Protein AF-A0A960K4B9-F1 (afdb_monomer_lite)

pLDDT: mean 94.32, std 4.75, range [76.25, 98.62]

Foldseek 3Di:
DDFDPVLCVVLVVLQVVLVVCVVVVVNVSSVVSNVSSVVSRVVRDDDDDDDDDDPPDDDDPDDDDDPDDDDDDDD

Sequence (75 aa):
MRFAKEAWPFVLPFLLLAVGLGWFRLWPWAVAAALLALALLLFFRDPARRFEGDPEAVLAPADGVVLSVDPVEDP

Radius of gyration: 19.55 Å; chains: 1; bounding box: 40×33×50 Å

Structure (mmCIF, N/CA/C/O backbone):
data_AF-A0A960K4B9-F1
#
_entry.id   AF-A0A960K4B9-F1
#
loop_
_atom_site.group_PDB
_atom_site.id
_atom_site.type_symbol
_atom_site.label_atom_id
_atom_site.label_alt_id
_atom_site.label_comp_id
_atom_site.label_asym_id
_atom_site.label_entity_id
_atom_site.label_seq_id
_atom_site.pdbx_PDB_ins_code
_atom_site.Cartn_x
_atom_site.Cartn_y
_atom_site.Cartn_z
_atom_site.occupancy
_atom_site.B_iso_or_equiv
_atom_site.auth_seq_id
_atom_site.auth_comp_id
_atom_site.auth_asym_id
_atom_site.auth_atom_id
_atom_site.pdbx_PDB_model_num
ATOM 1 N N . MET A 1 1 ? -7.156 -14.102 -3.758 1.00 76.25 1 MET A N 1
ATOM 2 C CA . MET A 1 1 ? -6.715 -12.757 -3.331 1.00 76.25 1 MET A CA 1
ATOM 3 C C . MET A 1 1 ? -7.395 -11.746 -4.230 1.00 76.25 1 MET A C 1
ATOM 5 O O . MET A 1 1 ? -7.403 -11.966 -5.437 1.00 76.25 1 MET A O 1
ATOM 9 N N . ARG A 1 2 ? -8.039 -10.730 -3.656 1.00 89.44 2 ARG A N 1
ATOM 10 C CA . ARG A 1 2 ? -8.623 -9.610 -4.406 1.00 89.44 2 ARG A CA 1
ATOM 11 C C . ARG A 1 2 ? -7.711 -8.392 -4.241 1.00 89.44 2 ARG A C 1
ATOM 13 O O . ARG A 1 2 ? -6.867 -8.382 -3.348 1.00 89.44 2 ARG A O 1
ATOM 20 N N . PHE A 1 3 ? -7.853 -7.409 -5.120 1.00 92.62 3 PHE A N 1
ATOM 21 C CA . PHE A 1 3 ? -7.144 -6.133 -5.038 1.00 92.62 3 PHE A CA 1
ATOM 22 C C . PHE A 1 3 ? -8.170 -5.006 -5.021 1.00 92.62 3 PHE A C 1
ATOM 24 O O . PHE A 1 3 ? -9.173 -5.083 -5.739 1.00 92.62 3 PHE A O 1
ATOM 31 N N . ALA A 1 4 ? -7.912 -3.990 -4.202 1.00 93.06 4 ALA A N 1
ATOM 32 C CA . ALA A 1 4 ? -8.746 -2.802 -4.109 1.00 93.06 4 ALA A CA 1
ATOM 33 C C . ALA A 1 4 ? -8.787 -2.084 -5.471 1.00 93.06 4 ALA A C 1
ATOM 35 O O . ALA A 1 4 ? -7.769 -1.988 -6.165 1.00 93.06 4 ALA A O 1
ATOM 36 N N . LYS A 1 5 ? -9.954 -1.578 -5.885 1.00 93.31 5 LYS A N 1
ATOM 37 C CA . LYS A 1 5 ? -10.081 -0.860 -7.173 1.00 93.31 5 LYS A CA 1
ATOM 38 C C . LYS A 1 5 ? -9.299 0.456 -7.147 1.00 93.31 5 LYS A C 1
ATOM 40 O O . LYS A 1 5 ? -8.814 0.926 -8.173 1.00 93.31 5 LYS A O 1
ATOM 45 N N . GLU A 1 6 ? -9.126 0.991 -5.953 1.00 95.19 6 GLU A N 1
ATOM 46 C CA . GLU A 1 6 ? -8.388 2.191 -5.596 1.00 95.19 6 GLU A CA 1
ATOM 47 C C . GLU A 1 6 ? -6.879 2.030 -5.838 1.00 95.19 6 GLU A C 1
ATOM 49 O O . GLU A 1 6 ? -6.165 3.025 -5.883 1.00 95.19 6 GLU A O 1
ATOM 54 N N . ALA A 1 7 ? -6.388 0.802 -6.056 1.00 96.12 7 ALA A N 1
ATOM 55 C CA . ALA A 1 7 ? -4.989 0.536 -6.384 1.00 96.12 7 ALA A CA 1
ATOM 56 C C . ALA A 1 7 ? -4.590 1.064 -7.770 1.00 96.12 7 ALA A C 1
ATOM 58 O O . ALA A 1 7 ? -3.445 1.465 -7.979 1.00 96.12 7 ALA A O 1
ATOM 59 N N . TRP A 1 8 ? -5.509 1.039 -8.742 1.00 96.31 8 TRP A N 1
ATOM 60 C CA . TRP A 1 8 ? -5.183 1.261 -10.156 1.00 96.31 8 TRP A CA 1
ATOM 61 C C . TRP A 1 8 ? -4.575 2.636 -10.466 1.00 96.31 8 TRP A C 1
ATOM 63 O O . TRP A 1 8 ? -3.585 2.658 -11.201 1.00 96.31 8 TRP A O 1
ATOM 73 N N . PRO A 1 9 ? -5.063 3.758 -9.897 1.00 97.81 9 PRO A N 1
ATOM 74 C CA . PRO A 1 9 ? -4.414 5.060 -10.047 1.00 97.81 9 PRO A CA 1
ATOM 75 C C . PRO A 1 9 ? -2.949 5.081 -9.589 1.00 97.81 9 PRO A C 1
ATOM 77 O O . PRO A 1 9 ? -2.154 5.833 -10.146 1.00 97.81 9 PRO A O 1
ATOM 80 N N . PHE A 1 10 ? -2.575 4.241 -8.617 1.00 96.81 10 PHE A N 1
ATOM 81 C CA . PHE A 1 10 ? -1.205 4.152 -8.106 1.00 96.81 10 PHE A CA 1
ATOM 82 C C . PHE A 1 10 ? -0.358 3.140 -8.880 1.00 96.81 10 PHE A C 1
ATOM 84 O O . PHE A 1 10 ? 0.814 3.393 -9.123 1.00 96.81 10 PHE A O 1
ATOM 91 N N . VAL A 1 11 ? -0.926 2.007 -9.298 1.00 98.06 11 VAL A N 1
ATOM 92 C CA . VAL A 1 11 ? -0.187 0.932 -9.985 1.00 98.06 11 VAL A CA 1
ATOM 93 C C . VAL A 1 11 ? 0.056 1.254 -11.463 1.00 98.06 11 VAL A C 1
ATOM 95 O O . VAL A 1 11 ? 1.158 1.031 -11.972 1.00 98.06 11 VAL A O 1
ATOM 98 N N . LEU A 1 12 ? -0.954 1.780 -12.166 1.00 98.06 12 LEU A N 1
ATOM 99 C CA . LEU A 1 12 ? -0.926 1.939 -13.623 1.00 98.06 12 LEU A CA 1
ATOM 100 C C . LEU A 1 12 ? 0.214 2.848 -14.126 1.00 98.06 12 LEU A C 1
ATOM 102 O O . LEU A 1 12 ? 0.873 2.450 -15.088 1.00 98.06 12 LEU A O 1
ATOM 106 N N . PRO A 1 13 ? 0.528 4.000 -13.497 1.00 98.50 13 PRO A N 1
ATOM 107 C CA . PRO A 1 13 ? 1.643 4.843 -13.933 1.00 98.50 13 PRO A CA 1
ATOM 108 C C . PRO A 1 13 ? 2.992 4.116 -13.916 1.00 98.50 13 PRO A C 1
ATOM 110 O O . PRO A 1 13 ? 3.754 4.210 -14.877 1.00 98.50 13 PRO A O 1
ATOM 113 N N . PHE A 1 14 ? 3.277 3.340 -12.865 1.00 98.38 14 PHE A N 1
ATOM 114 C CA . PHE A 1 14 ? 4.527 2.578 -12.761 1.00 98.38 14 PHE A CA 1
ATOM 115 C C . PHE A 1 14 ? 4.567 1.397 -13.724 1.00 98.38 14 PHE A C 1
ATOM 117 O O . PHE A 1 14 ? 5.626 1.081 -14.264 1.00 98.38 14 PHE A O 1
ATOM 124 N N . LEU A 1 15 ? 3.416 0.777 -13.988 1.00 98.25 15 LEU A N 1
ATOM 125 C CA . LEU A 1 15 ? 3.311 -0.297 -14.968 1.00 98.25 15 LEU A CA 1
ATOM 126 C C . LEU A 1 15 ? 3.596 0.223 -16.388 1.00 98.25 15 LEU A C 1
ATOM 128 O O . LEU A 1 15 ? 4.398 -0.364 -17.113 1.00 98.25 15 LEU A O 1
ATOM 132 N N . LEU A 1 16 ? 3.004 1.364 -16.759 1.00 98.56 16 LEU A N 1
ATOM 133 C CA . LEU A 1 16 ? 3.264 2.036 -18.036 1.00 98.56 16 LEU A CA 1
ATOM 134 C C . LEU A 1 16 ? 4.723 2.496 -18.148 1.00 98.56 16 LEU A C 1
ATOM 136 O O . LEU A 1 16 ? 5.348 2.308 -19.193 1.00 98.56 16 LEU A O 1
ATOM 140 N N . LEU A 1 17 ? 5.288 3.038 -17.067 1.00 98.56 17 LEU A N 1
ATOM 141 C CA . LEU A 1 17 ? 6.695 3.428 -17.005 1.00 98.56 17 LEU A CA 1
ATOM 142 C C . LEU A 1 17 ? 7.625 2.226 -17.217 1.00 98.56 17 LEU A C 1
ATOM 144 O O . LEU A 1 17 ? 8.570 2.321 -17.997 1.00 98.56 17 LEU A O 1
ATOM 148 N N . ALA A 1 18 ? 7.347 1.088 -16.578 1.00 98.44 18 ALA A N 1
ATOM 149 C CA . ALA A 1 18 ? 8.136 -0.129 -16.741 1.00 98.44 18 ALA A CA 1
ATOM 150 C C . ALA A 1 18 ? 8.139 -0.617 -18.199 1.00 98.44 18 ALA A C 1
ATOM 152 O O . ALA A 1 18 ? 9.202 -0.921 -18.746 1.00 98.44 18 ALA A O 1
ATOM 153 N N . VAL A 1 19 ? 6.970 -0.627 -18.851 1.00 98.38 19 VAL A N 1
ATOM 154 C CA . VAL A 1 19 ? 6.838 -0.983 -20.275 1.00 98.38 19 VAL A CA 1
ATOM 155 C C . VAL A 1 19 ? 7.607 0.001 -21.160 1.00 98.38 19 VAL A C 1
ATOM 157 O O . VAL A 1 19 ? 8.370 -0.427 -22.028 1.00 98.38 19 VAL A O 1
ATOM 160 N N . GLY A 1 20 ? 7.466 1.307 -20.914 1.00 98.56 20 GLY A N 1
ATOM 161 C CA . GLY A 1 20 ? 8.180 2.348 -21.656 1.00 98.56 20 GLY A CA 1
ATOM 162 C C . GLY A 1 20 ? 9.700 2.210 -21.539 1.00 98.56 20 GLY A C 1
ATOM 163 O O . GLY A 1 20 ? 10.401 2.184 -22.547 1.00 98.56 20 GLY A O 1
ATOM 164 N N . LEU A 1 21 ? 10.224 2.039 -20.325 1.00 98.44 21 LEU A N 1
ATOM 165 C CA . LEU A 1 21 ? 11.659 1.844 -20.089 1.00 98.44 21 LEU A CA 1
ATOM 166 C C . LEU A 1 21 ? 12.183 0.553 -20.734 1.00 98.44 21 LEU A C 1
ATOM 168 O O . LEU A 1 21 ? 13.278 0.550 -21.303 1.00 98.44 21 LEU A O 1
ATOM 172 N N . GLY A 1 22 ? 11.393 -0.525 -20.696 1.00 98.12 22 GLY A N 1
ATOM 173 C CA . GLY A 1 22 ? 11.717 -1.785 -21.367 1.00 98.12 22 GLY A CA 1
ATOM 174 C C . GLY A 1 22 ? 11.827 -1.624 -22.885 1.00 98.12 22 GLY A C 1
ATOM 175 O O . GLY A 1 22 ? 12.771 -2.134 -23.492 1.00 98.12 22 GLY A O 1
ATOM 176 N N . TRP A 1 23 ? 10.932 -0.837 -23.490 1.00 98.00 23 TRP A N 1
ATOM 177 C CA . TRP A 1 23 ? 10.963 -0.522 -24.922 1.00 98.00 23 TRP A CA 1
ATOM 178 C C . TRP A 1 23 ? 12.259 0.189 -25.343 1.00 98.00 23 TRP A C 1
ATOM 180 O O . TRP A 1 23 ? 12.857 -0.151 -26.364 1.00 98.00 23 TRP A O 1
ATOM 190 N N . PHE A 1 24 ? 12.757 1.113 -24.517 1.00 97.88 24 PHE A N 1
ATOM 191 C CA . PHE A 1 24 ? 14.034 1.807 -24.739 1.00 97.88 24 PHE A CA 1
ATOM 192 C C . PHE A 1 24 ? 15.272 1.001 -24.301 1.00 97.88 24 PHE A C 1
ATOM 194 O O . PHE A 1 24 ? 16.379 1.537 -24.285 1.00 97.88 24 PHE A O 1
ATOM 201 N N . ARG A 1 25 ? 15.116 -0.287 -23.957 1.00 97.38 25 ARG A N 1
ATOM 202 C CA . ARG A 1 25 ? 16.178 -1.175 -23.442 1.00 97.38 25 ARG A CA 1
ATOM 203 C C . ARG A 1 25 ? 16.855 -0.680 -22.156 1.00 97.38 25 ARG A C 1
ATOM 205 O O . ARG A 1 25 ? 17.956 -1.119 -21.823 1.00 97.38 25 ARG A O 1
ATOM 212 N N . LEU A 1 26 ? 16.179 0.169 -21.384 1.00 97.88 26 LEU A N 1
ATOM 213 C CA . LEU A 1 26 ? 16.623 0.639 -20.070 1.00 97.88 26 LEU A CA 1
ATOM 214 C C . LEU A 1 26 ? 16.245 -0.383 -18.985 1.00 97.88 26 LEU A C 1
ATOM 216 O O . LEU A 1 26 ? 15.523 -0.078 -18.035 1.00 97.88 26 LEU A O 1
ATOM 220 N N . TRP A 1 27 ? 16.721 -1.622 -19.143 1.00 97.19 27 TRP A N 1
ATOM 221 C CA . TRP A 1 27 ? 16.277 -2.783 -18.363 1.00 97.19 27 TRP A CA 1
ATOM 222 C C . TRP A 1 27 ? 16.364 -2.626 -16.837 1.00 97.19 27 TRP A C 1
ATOM 224 O O . TRP A 1 27 ? 15.375 -2.955 -16.182 1.00 97.19 27 TRP A O 1
ATOM 234 N N . PRO A 1 28 ? 17.452 -2.097 -16.238 1.00 98.25 28 PRO A N 1
ATOM 235 C CA . PRO A 1 28 ? 17.512 -1.933 -14.783 1.00 98.25 28 PRO A CA 1
ATOM 236 C C . PRO A 1 28 ? 16.389 -1.037 -14.244 1.00 98.25 28 PRO A C 1
ATOM 238 O O . PRO A 1 28 ? 15.754 -1.358 -13.241 1.00 98.25 28 PRO A O 1
ATOM 241 N N . TRP A 1 29 ? 16.090 0.052 -14.955 1.00 98.38 29 TRP A N 1
ATOM 242 C CA . TRP A 1 29 ? 15.032 0.988 -14.584 1.00 98.38 29 TRP A CA 1
ATOM 243 C C . TRP A 1 29 ? 13.639 0.406 -14.824 1.00 98.38 29 TRP A C 1
ATOM 245 O O . TRP A 1 29 ? 12.743 0.607 -14.006 1.00 98.38 29 TRP A O 1
ATOM 255 N N . ALA A 1 30 ? 13.462 -0.357 -15.906 1.00 98.44 30 ALA A N 1
ATOM 256 C CA . ALA A 1 30 ? 12.217 -1.068 -16.181 1.00 98.44 30 ALA A CA 1
ATOM 257 C C . ALA A 1 30 ? 11.881 -2.068 -15.064 1.00 98.44 30 ALA A C 1
ATOM 259 O O . ALA A 1 30 ? 10.748 -2.106 -14.584 1.00 98.44 30 ALA A O 1
ATOM 260 N N . VAL A 1 31 ? 12.880 -2.830 -14.604 1.00 98.50 31 VAL A N 1
ATOM 261 C CA . VAL A 1 31 ? 12.731 -3.773 -13.487 1.00 98.50 31 VAL A CA 1
ATOM 262 C C . VAL A 1 31 ? 12.401 -3.035 -12.191 1.00 98.50 31 VAL A C 1
ATOM 264 O O . VAL A 1 31 ? 11.471 -3.437 -11.497 1.00 98.50 31 VAL A O 1
ATOM 267 N N . ALA A 1 32 ? 13.095 -1.937 -11.880 1.00 98.56 32 ALA A N 1
ATOM 268 C CA . ALA A 1 32 ? 12.797 -1.139 -10.690 1.00 98.56 32 ALA A CA 1
ATOM 269 C C . ALA A 1 32 ? 11.349 -0.608 -10.692 1.00 98.56 32 ALA A C 1
ATOM 271 O O . ALA A 1 32 ? 10.637 -0.747 -9.696 1.00 98.56 32 ALA A O 1
ATOM 272 N N . ALA A 1 33 ? 10.883 -0.070 -11.824 1.00 98.56 33 ALA A N 1
ATOM 273 C CA . ALA A 1 33 ? 9.507 0.400 -11.977 1.00 98.56 33 ALA A CA 1
ATOM 274 C C . ALA A 1 33 ? 8.481 -0.743 -11.852 1.00 98.56 33 ALA A C 1
ATOM 276 O O . ALA A 1 33 ? 7.459 -0.580 -11.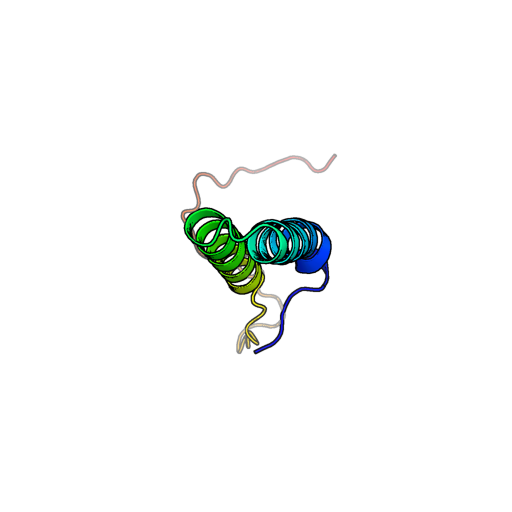186 1.00 98.56 33 ALA A O 1
ATOM 277 N N . ALA A 1 34 ? 8.769 -1.917 -12.425 1.00 98.50 34 ALA A N 1
ATOM 278 C CA . ALA A 1 34 ? 7.909 -3.095 -12.315 1.00 98.50 34 ALA A CA 1
ATOM 279 C C . ALA A 1 34 ? 7.813 -3.619 -10.873 1.00 98.50 34 ALA A C 1
ATOM 281 O O . ALA A 1 34 ? 6.722 -3.959 -10.414 1.00 98.50 34 ALA A O 1
ATOM 282 N N . LEU A 1 35 ? 8.930 -3.651 -10.137 1.00 98.62 35 LEU A N 1
ATOM 283 C CA . LEU A 1 35 ? 8.943 -4.040 -8.725 1.00 98.62 35 LEU A CA 1
ATOM 284 C C . LEU A 1 35 ? 8.139 -3.064 -7.863 1.00 98.62 35 LEU A C 1
ATOM 286 O O . LEU A 1 35 ? 7.423 -3.499 -6.964 1.00 98.62 35 LEU A O 1
ATOM 290 N N . LEU A 1 36 ? 8.205 -1.765 -8.157 1.00 98.44 36 LEU A N 1
ATOM 291 C CA . LEU A 1 36 ? 7.413 -0.762 -7.450 1.00 98.44 36 LEU A CA 1
ATOM 292 C C . LEU A 1 36 ? 5.915 -0.891 -7.761 1.00 98.44 36 LEU A C 1
ATOM 294 O O . LEU A 1 36 ? 5.104 -0.883 -6.837 1.00 98.44 36 LEU A O 1
ATOM 298 N N . ALA A 1 37 ? 5.542 -1.100 -9.029 1.00 98.38 37 ALA A N 1
ATOM 299 C CA . ALA A 1 37 ? 4.163 -1.419 -9.408 1.00 98.38 37 ALA A CA 1
ATOM 300 C C . ALA A 1 37 ? 3.646 -2.667 -8.669 1.00 98.38 37 ALA A C 1
ATOM 302 O O . ALA A 1 37 ? 2.525 -2.661 -8.158 1.00 98.38 37 ALA A O 1
ATOM 303 N N . LEU A 1 38 ? 4.472 -3.714 -8.563 1.00 98.00 38 LEU A N 1
ATOM 304 C CA . LEU A 1 38 ? 4.143 -4.925 -7.813 1.00 98.00 38 LEU A CA 1
ATOM 305 C C . LEU A 1 38 ? 3.986 -4.644 -6.312 1.00 98.00 38 LEU A C 1
ATOM 307 O O . LEU A 1 38 ? 3.024 -5.110 -5.710 1.00 98.00 38 LEU A O 1
ATOM 311 N N . ALA A 1 39 ? 4.891 -3.871 -5.709 1.00 98.19 39 ALA A N 1
ATOM 312 C CA . ALA A 1 39 ? 4.814 -3.502 -4.297 1.00 98.19 39 ALA A CA 1
ATOM 313 C C . ALA A 1 39 ? 3.532 -2.716 -3.983 1.00 98.19 39 ALA A C 1
ATOM 315 O O . ALA A 1 39 ? 2.846 -3.029 -3.011 1.00 98.19 39 ALA A O 1
ATOM 316 N N . LEU A 1 40 ? 3.164 -1.757 -4.840 1.00 97.88 40 LEU A N 1
ATOM 317 C CA . LEU A 1 40 ? 1.911 -1.009 -4.721 1.00 97.88 40 LEU A CA 1
ATOM 318 C C . LEU A 1 40 ? 0.698 -1.929 -4.871 1.00 97.88 40 LEU A C 1
ATOM 320 O O . LEU A 1 40 ? -0.213 -1.882 -4.050 1.00 97.88 40 LEU A O 1
ATOM 324 N N . LEU A 1 41 ? 0.701 -2.827 -5.856 1.00 97.00 41 LEU A N 1
ATOM 325 C CA . LEU A 1 41 ? -0.386 -3.788 -6.028 1.00 97.00 41 LEU A CA 1
ATOM 326 C C . LEU A 1 41 ? -0.558 -4.672 -4.781 1.00 97.00 41 LEU A C 1
ATOM 328 O O . LEU A 1 41 ? -1.677 -4.891 -4.322 1.00 97.00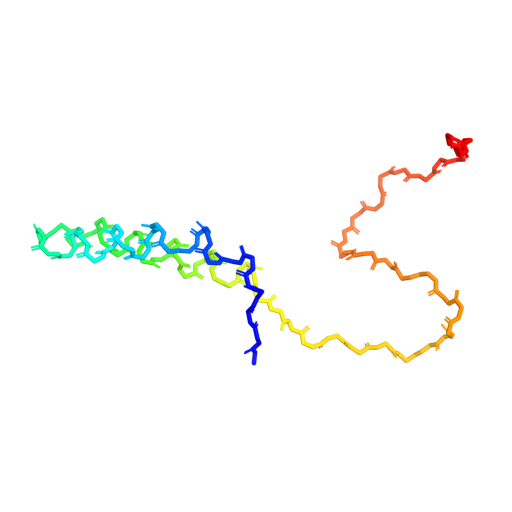 41 LEU A O 1
ATOM 332 N N . LEU A 1 42 ? 0.548 -5.145 -4.203 1.00 95.94 42 LEU A N 1
ATOM 333 C CA . LEU A 1 42 ? 0.543 -5.949 -2.981 1.00 95.94 42 LEU A CA 1
ATOM 334 C C . LEU A 1 42 ? 0.129 -5.152 -1.739 1.00 95.94 42 LEU A C 1
ATOM 336 O O . LEU A 1 42 ? -0.472 -5.736 -0.841 1.00 95.94 42 LEU A O 1
ATOM 340 N N . PHE A 1 43 ? 0.412 -3.851 -1.680 1.00 94.69 43 PHE A N 1
ATOM 341 C CA . PHE A 1 43 ? -0.051 -2.975 -0.603 1.00 94.69 43 PHE A CA 1
ATOM 342 C C . PHE A 1 43 ? -1.583 -2.871 -0.589 1.00 94.69 43 PHE A C 1
ATOM 344 O O . PHE A 1 43 ? -2.203 -3.042 0.455 1.00 94.69 43 PHE A O 1
ATOM 351 N N . PHE A 1 44 ? -2.199 -2.710 -1.762 1.00 95.12 44 PHE A N 1
ATOM 352 C CA . PHE A 1 44 ? -3.657 -2.654 -1.929 1.00 95.12 44 PHE A CA 1
ATOM 353 C C . PHE A 1 44 ? -4.327 -4.036 -2.047 1.00 95.12 44 PHE A C 1
ATOM 355 O O . PHE A 1 44 ? -5.449 -4.161 -2.555 1.00 95.12 44 PHE A O 1
ATOM 362 N N . ARG A 1 45 ? -3.653 -5.104 -1.607 1.00 94.19 45 ARG A N 1
ATOM 363 C CA . ARG A 1 45 ? -4.281 -6.426 -1.521 1.00 94.19 45 ARG A CA 1
ATOM 364 C C . ARG A 1 45 ? -5.442 -6.374 -0.530 1.00 94.19 45 ARG A C 1
ATOM 366 O O . ARG A 1 45 ? -5.298 -5.880 0.583 1.00 94.19 45 ARG A O 1
ATOM 373 N N . ASP A 1 46 ? -6.560 -6.959 -0.928 1.00 92.12 46 ASP A N 1
ATOM 374 C CA . ASP A 1 46 ? -7.771 -7.054 -0.124 1.00 92.12 46 ASP A CA 1
ATOM 375 C C . ASP A 1 46 ? -7.993 -8.522 0.289 1.00 92.12 46 ASP A C 1
ATOM 377 O O . ASP A 1 46 ? -8.553 -9.327 -0.476 1.00 92.12 46 ASP A O 1
ATOM 381 N N . PRO A 1 47 ? -7.437 -8.950 1.440 1.00 89.94 47 PRO A N 1
ATOM 382 C 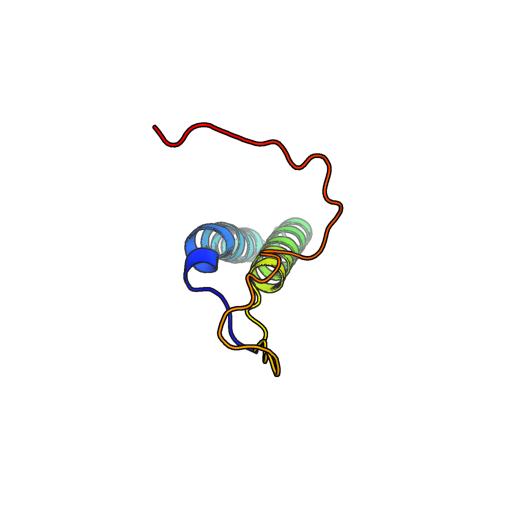CA . PRO A 1 47 ? -7.692 -10.272 1.982 1.00 89.94 47 PRO A CA 1
ATOM 383 C C . PRO A 1 47 ? -9.105 -10.325 2.567 1.00 89.94 47 PRO A C 1
ATOM 385 O O . PRO A 1 47 ? -9.541 -9.413 3.260 1.00 89.94 47 PRO A O 1
ATOM 388 N N . ALA A 1 48 ? -9.805 -11.439 2.353 1.00 87.12 48 ALA A N 1
ATOM 389 C CA . ALA A 1 48 ? -11.090 -11.653 3.003 1.00 87.12 48 ALA A CA 1
ATOM 390 C C . ALA A 1 48 ? -10.899 -11.681 4.528 1.00 87.12 48 ALA A C 1
ATOM 392 O O . ALA A 1 48 ? -10.228 -12.574 5.048 1.00 87.12 48 ALA A O 1
ATOM 393 N N . ARG A 1 49 ? -11.496 -10.716 5.232 1.00 86.25 49 ARG A N 1
ATOM 394 C CA . ARG A 1 49 ? -11.566 -10.698 6.697 1.00 86.25 49 ARG A CA 1
ATOM 395 C C . ARG A 1 49 ? -12.895 -11.314 7.127 1.00 86.25 49 ARG A C 1
ATOM 397 O O . ARG A 1 49 ? -13.934 -11.019 6.540 1.00 86.25 49 ARG A O 1
ATOM 404 N N . ARG A 1 50 ? -12.859 -12.196 8.122 1.00 88.12 50 ARG A N 1
ATOM 405 C CA . ARG A 1 50 ? -14.051 -12.734 8.789 1.00 88.12 50 ARG A CA 1
ATOM 406 C C . ARG A 1 50 ? -13.993 -12.308 10.245 1.00 88.12 50 ARG A C 1
ATOM 408 O O . ARG A 1 50 ? -12.916 -12.331 10.835 1.00 88.12 50 ARG A O 1
ATOM 415 N N . PHE A 1 51 ? -15.135 -11.922 10.787 1.00 89.62 51 PHE A N 1
ATOM 416 C CA . PHE A 1 51 ? -15.297 -11.621 12.199 1.00 89.62 51 PHE A CA 1
ATOM 417 C C . PHE A 1 51 ? -16.404 -12.518 12.745 1.00 89.62 51 PHE A C 1
ATOM 419 O O . PHE A 1 51 ? -17.474 -12.615 12.146 1.00 89.62 51 PHE A O 1
ATOM 426 N N . GLU A 1 52 ? -16.114 -13.195 13.848 1.00 90.31 52 GLU A N 1
ATOM 427 C CA . GLU A 1 52 ? -17.046 -14.059 14.569 1.00 90.31 52 GLU A CA 1
ATOM 428 C C . GLU A 1 52 ? -17.083 -13.545 16.013 1.00 90.31 52 GLU A C 1
ATOM 430 O O . GLU A 1 52 ? -16.215 -13.869 16.820 1.00 90.31 52 GLU A O 1
ATOM 435 N N . GLY A 1 53 ? -18.033 -12.660 16.313 1.00 91.00 53 GLY A N 1
ATOM 436 C CA . GLY A 1 53 ? -18.162 -12.006 17.614 1.00 91.00 53 GLY A CA 1
ATOM 437 C C . GLY A 1 53 ? -19.480 -11.244 17.739 1.00 91.00 53 GLY A C 1
ATOM 438 O O . GLY A 1 53 ? -20.397 -11.458 16.947 1.00 91.00 53 GLY A O 1
ATOM 439 N N . ASP A 1 54 ? -19.577 -10.383 18.749 1.00 94.56 54 ASP A N 1
ATOM 440 C CA . ASP A 1 54 ? -20.781 -9.598 19.037 1.00 94.56 54 ASP A CA 1
ATOM 441 C C . ASP A 1 54 ? -21.157 -8.680 17.847 1.00 94.56 54 ASP A C 1
ATOM 443 O O . ASP A 1 54 ? -20.300 -7.914 17.394 1.00 94.56 54 ASP A O 1
ATOM 447 N N . PRO A 1 55 ? -22.402 -8.734 17.326 1.00 91.44 55 PRO A N 1
ATOM 448 C CA . PRO A 1 55 ? -22.875 -7.836 16.270 1.00 91.44 55 PRO A CA 1
ATOM 449 C C . PRO A 1 55 ? -22.793 -6.343 16.610 1.00 91.44 55 PRO A C 1
ATOM 451 O O . PRO A 1 55 ? -22.741 -5.529 15.687 1.00 91.44 55 PRO A O 1
ATOM 454 N N . GLU A 1 56 ? -22.789 -5.979 17.896 1.00 93.19 56 GLU A N 1
ATOM 455 C CA . GLU A 1 56 ? -22.670 -4.589 18.357 1.00 93.19 56 GLU A CA 1
ATOM 456 C C . GLU A 1 56 ? -21.210 -4.154 18.590 1.00 93.19 56 GLU A C 1
ATOM 458 O O . GLU A 1 56 ? -20.947 -3.000 18.934 1.00 93.19 56 GLU A O 1
ATOM 463 N N . ALA A 1 57 ? -20.231 -5.044 18.379 1.00 93.75 57 ALA A N 1
ATOM 464 C CA . ALA A 1 57 ? -18.825 -4.713 18.574 1.00 93.75 57 ALA A CA 1
ATOM 465 C C . ALA A 1 57 ? -18.312 -3.703 17.535 1.00 93.75 57 ALA A C 1
ATOM 467 O O . ALA A 1 57 ? -18.375 -3.922 16.323 1.00 93.75 57 ALA A O 1
ATOM 468 N N . VAL A 1 58 ? -17.680 -2.634 18.023 1.00 90.50 58 VAL A N 1
ATOM 469 C CA . VAL A 1 58 ? -16.878 -1.730 17.191 1.00 90.50 58 VAL A CA 1
ATOM 470 C C . VAL A 1 58 ? -15.495 -2.348 16.992 1.00 90.50 58 VAL A C 1
ATOM 472 O O . VAL A 1 58 ? -14.756 -2.579 17.949 1.00 90.50 58 VAL A O 1
ATOM 475 N N . LEU A 1 59 ? -15.140 -2.631 15.738 1.00 91.06 59 LEU A N 1
ATOM 476 C CA . LEU A 1 59 ? -13.858 -3.241 15.386 1.00 91.06 59 LEU A CA 1
ATOM 477 C C . LEU A 1 59 ? -12.771 -2.189 15.170 1.00 91.06 59 LEU A C 1
ATOM 479 O O . LEU A 1 59 ? -13.026 -1.102 14.652 1.00 91.06 59 LEU A O 1
ATOM 483 N N . ALA A 1 60 ? -11.531 -2.553 15.500 1.00 90.44 60 ALA A N 1
ATOM 484 C CA . ALA A 1 60 ? -10.375 -1.749 15.136 1.00 90.44 60 ALA A CA 1
ATOM 485 C C . ALA A 1 60 ? -10.271 -1.643 13.598 1.00 90.44 60 ALA A C 1
ATOM 487 O O . ALA A 1 60 ? -10.362 -2.663 12.907 1.00 90.44 60 ALA A O 1
ATOM 488 N N . PRO A 1 61 ? -10.056 -0.438 13.042 1.00 86.69 61 PRO A N 1
ATOM 489 C CA . PRO A 1 61 ? -10.023 -0.243 11.593 1.00 86.69 61 PRO A CA 1
ATOM 490 C C . PRO A 1 61 ? -8.755 -0.816 10.943 1.00 86.69 61 PRO A C 1
ATOM 492 O O . PRO A 1 61 ? -8.761 -1.162 9.762 1.00 86.69 61 PRO A O 1
ATOM 495 N N . ALA A 1 62 ? -7.660 -0.904 11.699 1.00 86.88 62 ALA A N 1
ATOM 496 C CA . ALA A 1 62 ? -6.371 -1.392 11.235 1.00 86.88 62 ALA A CA 1
ATOM 497 C C . ALA A 1 62 ? -5.565 -1.989 12.394 1.00 86.88 62 ALA A C 1
ATOM 499 O O . ALA A 1 62 ? -5.785 -1.657 13.558 1.00 86.88 62 ALA A O 1
ATOM 500 N N . ASP A 1 63 ? -4.594 -2.831 12.052 1.00 89.06 63 ASP A N 1
ATOM 501 C CA . ASP A 1 63 ? -3.592 -3.321 12.992 1.00 89.06 63 ASP A CA 1
ATOM 502 C C . ASP A 1 63 ? -2.561 -2.211 13.246 1.00 89.06 63 ASP A C 1
ATOM 504 O O . ASP A 1 63 ? -1.996 -1.648 12.304 1.00 89.06 63 ASP A O 1
ATOM 508 N N . GLY A 1 64 ? -2.309 -1.870 14.509 1.00 89.56 64 GLY A N 1
ATOM 509 C CA . GLY A 1 64 ? -1.407 -0.775 14.854 1.00 89.56 64 GLY A CA 1
ATOM 510 C C . GLY A 1 64 ? -1.359 -0.486 16.348 1.00 89.56 64 GLY A C 1
ATOM 511 O O . GLY A 1 64 ? -1.825 -1.277 17.166 1.00 89.56 64 GLY A O 1
ATOM 512 N N . VAL A 1 65 ? -0.781 0.661 16.700 1.00 94.50 65 VAL A N 1
ATOM 513 C CA . VAL A 1 65 ? -0.704 1.138 18.084 1.00 94.50 65 VAL A CA 1
ATOM 514 C C . VAL A 1 65 ? -1.694 2.280 18.260 1.00 94.50 65 VAL A C 1
ATOM 516 O O . VAL A 1 65 ? -1.629 3.277 17.543 1.00 94.50 65 VAL A O 1
ATOM 519 N N . VAL A 1 66 ? -2.601 2.135 19.223 1.00 94.19 66 VAL A N 1
ATOM 520 C CA . VAL A 1 66 ? -3.481 3.224 19.655 1.00 94.19 66 VAL A CA 1
ATOM 521 C C . VAL A 1 66 ? -2.631 4.247 20.406 1.00 94.19 66 VAL A C 1
ATOM 523 O O . VAL A 1 66 ? -2.043 3.918 21.434 1.00 94.19 66 VAL A O 1
ATOM 526 N N . LEU A 1 67 ? -2.531 5.466 19.870 1.00 95.31 67 LEU A N 1
ATOM 527 C CA . LEU A 1 67 ? -1.722 6.537 20.465 1.00 95.31 67 LEU A CA 1
ATOM 528 C C . LEU A 1 67 ? -2.494 7.337 21.521 1.00 95.31 67 LEU A C 1
ATOM 530 O O . LEU A 1 67 ? -1.922 7.679 22.552 1.00 95.31 67 LEU A O 1
ATOM 534 N N . SER A 1 68 ? -3.778 7.611 21.287 1.00 94.56 68 SER A N 1
ATOM 535 C CA . SER A 1 68 ? -4.679 8.227 22.263 1.00 94.56 68 SER A CA 1
ATOM 536 C C . SER A 1 6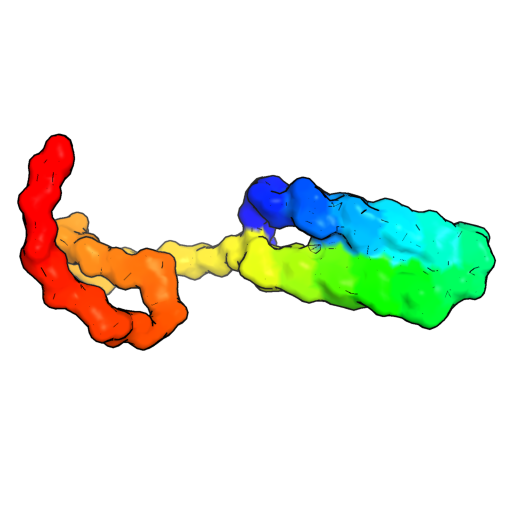8 ? -6.127 7.811 22.002 1.00 94.56 68 SER A C 1
ATOM 538 O O . SER A 1 68 ? -6.476 7.378 20.900 1.00 94.56 68 SER A O 1
ATOM 540 N N . VAL A 1 69 ? -6.951 7.904 23.044 1.00 93.75 69 VAL A N 1
ATOM 541 C CA . VAL A 1 69 ? -8.409 7.776 22.978 1.00 93.75 69 VAL A CA 1
ATOM 542 C C . VAL A 1 69 ? -8.964 8.867 23.877 1.00 93.75 69 VAL A C 1
ATOM 544 O O . VAL A 1 69 ? -8.797 8.803 25.094 1.00 93.75 69 VAL A O 1
ATOM 547 N N . ASP A 1 70 ? -9.593 9.864 23.266 1.00 94.62 70 ASP A N 1
ATOM 548 C CA . ASP A 1 70 ? -10.024 11.084 23.940 1.00 94.62 70 ASP A CA 1
ATOM 549 C C . ASP A 1 70 ? -11.538 11.277 23.754 1.00 94.62 70 ASP A C 1
ATOM 551 O O . ASP A 1 70 ? -12.046 11.070 22.646 1.00 94.62 70 ASP A O 1
ATOM 555 N N . PRO A 1 71 ? -12.285 11.670 24.802 1.00 94.94 71 PRO A N 1
ATOM 556 C CA . PRO A 1 71 ? -13.658 12.131 24.642 1.00 94.94 71 PRO A CA 1
ATOM 557 C C . PRO A 1 71 ? -13.683 13.393 23.774 1.00 94.94 71 PRO A C 1
ATOM 559 O O . PRO A 1 71 ? -12.945 14.342 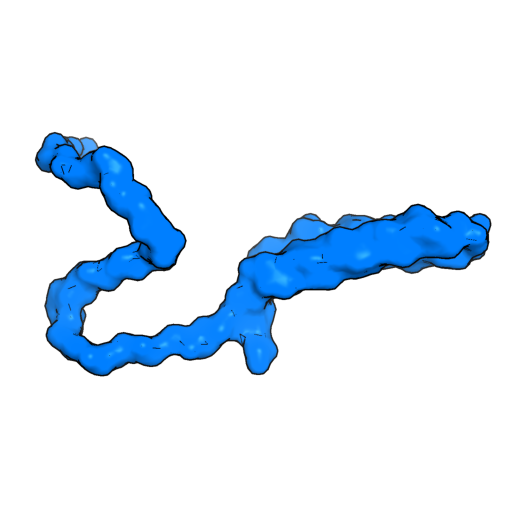24.038 1.00 94.94 71 PRO A O 1
ATOM 562 N N . VAL A 1 72 ? -14.549 13.414 22.763 1.00 93.62 72 VAL A N 1
ATOM 563 C CA . VAL A 1 72 ? -14.764 14.574 21.889 1.00 93.62 72 VAL A CA 1
ATOM 564 C C . VAL A 1 72 ? -16.248 14.912 21.833 1.00 93.62 72 VAL A C 1
ATOM 566 O O . VAL A 1 72 ? -17.096 14.032 21.972 1.00 93.62 72 VAL A O 1
ATOM 569 N N . GLU A 1 73 ? -16.554 16.193 21.656 1.00 94.81 73 GLU A N 1
ATOM 570 C CA . GLU A 1 73 ? -17.916 16.677 21.437 1.00 94.81 73 GLU A CA 1
ATOM 571 C C . GLU A 1 73 ? -18.210 16.602 19.932 1.00 94.81 73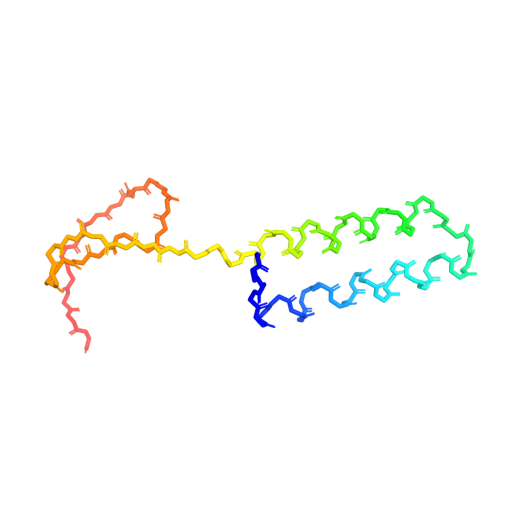 GLU A C 1
ATOM 573 O O . GLU A 1 73 ? -17.395 17.049 19.122 1.00 94.81 73 GLU A O 1
ATOM 578 N N . ASP A 1 74 ? -19.315 15.956 19.562 1.00 82.56 74 ASP A N 1
ATOM 579 C CA . ASP A 1 74 ? -19.694 15.738 18.159 1.00 82.56 74 ASP A CA 1
ATOM 580 C C . ASP A 1 74 ? -20.062 17.092 17.508 1.00 82.56 74 ASP A C 1
ATOM 582 O O . ASP A 1 74 ? -20.874 17.817 18.098 1.00 82.56 74 ASP A O 1
ATOM 586 N N . PRO A 1 75 ? -19.435 17.488 16.378 1.00 78.56 75 PRO A N 1
ATOM 587 C CA . PRO A 1 75 ? -19.691 18.769 15.710 1.00 78.56 75 PRO A CA 1
ATOM 588 C C . PRO A 1 75 ? -21.106 18.949 15.137 1.00 78.56 75 PRO A C 1
ATOM 590 O O . PRO A 1 75 ? -21.745 17.957 14.722 1.00 78.56 75 PRO A O 1
#

Secondary structure (DSSP, 8-state):
-EE-GGGHHHHHHHHHHHHHHHHTT-HHHHHHHHHHHHHHHHHTEEPPP---S-TTPPPPSSSS-----------